Protein AF-A0A958S901-F1 (afdb_monomer_lite)

pLDDT: mean 95.87, std 4.51, range [64.06, 98.62]

Foldseek 3Di:
DQQLLLLLQLLLQLLLQLVVLVLCCVVVVNPCPPVNSVVSNVVSLVVSCVVRCVPHVNQLDLVSLVVCVVVVNDDPVCSVSSVVSSVNSNVVSVVVSCVVVVPRPD

Secondary structure (DSSP, 8-state):
-HHHHHHHHHHHHHHHHHHHHHHHHHHTTTTTHHHHHHHHHHHHHHHHHHHHHHHH----SHHHHHHHHHTT-S-HHHHHHHHHHHHHHHHHHHHHHHHHSTT---

Sequence (106 aa):
MKKYIVELIGTYFLIFVGCGAMVINTEMNGVITHAGVAMSWGLIVMVLIYSLGEISGAHLNPAVTIGFLVAKRFKWKEVTPYVFSQLVGALLAAYSLKLLFPNNET

Radius of gyration: 14.89 Å; chains: 1; bounding box: 33×23×42 Å

Structure (mmCIF, N/CA/C/O backbone):
data_AF-A0A958S901-F1
#
_entry.id   AF-A0A958S901-F1
#
loop_
_atom_site.group_PDB
_atom_site.id
_atom_site.type_symbol
_atom_site.label_atom_id
_atom_site.label_alt_id
_atom_site.label_comp_id
_atom_site.label_asym_id
_atom_site.label_entity_id
_atom_site.label_seq_id
_atom_site.pdbx_PDB_ins_code
_atom_site.Cartn_x
_atom_site.Cartn_y
_atom_site.Cartn_z
_atom_site.occupancy
_atom_site.B_iso_or_equiv
_atom_site.auth_seq_id
_atom_site.auth_comp_id
_atom_site.auth_asym_id
_atom_site.auth_atom_id
_atom_site.pdbx_PDB_model_num
ATOM 1 N N . MET A 1 1 ? -10.405 8.497 11.186 1.00 78.12 1 MET A N 1
ATOM 2 C CA . MET A 1 1 ? -10.200 9.185 9.892 1.00 78.12 1 MET A CA 1
ATOM 3 C C . MET A 1 1 ? -8.761 9.077 9.407 1.00 78.12 1 MET A C 1
ATOM 5 O O . MET A 1 1 ? -8.575 8.482 8.359 1.00 78.12 1 MET A O 1
ATOM 9 N N . LYS A 1 2 ? -7.751 9.537 10.168 1.00 91.50 2 LYS A N 1
ATOM 10 C CA . LYS A 1 2 ? -6.326 9.471 9.763 1.00 91.50 2 LYS A CA 1
ATOM 11 C C . LYS A 1 2 ? -5.884 8.098 9.224 1.00 91.50 2 LYS A C 1
ATOM 13 O O . LYS A 1 2 ? -5.348 8.029 8.131 1.00 91.50 2 LYS A O 1
ATOM 18 N N . LYS A 1 3 ? -6.210 7.006 9.924 1.00 94.50 3 LYS A N 1
ATOM 19 C CA . LYS A 1 3 ? -5.874 5.635 9.497 1.00 94.50 3 LYS A CA 1
ATOM 20 C C . LYS A 1 3 ? -6.438 5.210 8.134 1.00 94.50 3 LYS A C 1
ATOM 22 O O . LYS A 1 3 ? -5.759 4.515 7.403 1.00 94.50 3 LYS A O 1
ATOM 27 N N . TYR A 1 4 ? -7.634 5.670 7.764 1.00 96.81 4 TY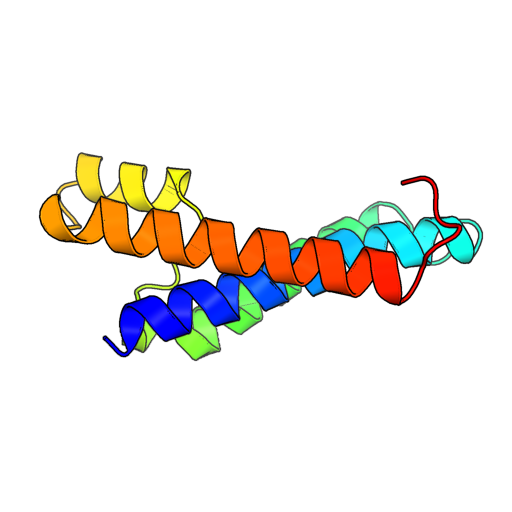R A N 1
ATOM 28 C CA . TYR A 1 4 ? -8.252 5.329 6.476 1.00 96.81 4 TYR A CA 1
ATOM 29 C C . TYR A 1 4 ? -7.550 6.046 5.316 1.00 96.81 4 TYR A C 1
ATOM 31 O O . TYR A 1 4 ? -7.304 5.459 4.270 1.00 96.81 4 TYR A O 1
ATOM 39 N N . ILE A 1 5 ? -7.167 7.309 5.531 1.00 97.00 5 ILE A N 1
ATOM 40 C CA . ILE A 1 5 ? -6.367 8.078 4.567 1.00 97.00 5 ILE A CA 1
ATOM 41 C C . ILE A 1 5 ? -4.996 7.422 4.389 1.00 97.00 5 ILE A C 1
ATOM 43 O O . ILE A 1 5 ? -4.519 7.284 3.271 1.00 97.00 5 ILE A O 1
ATOM 47 N N . VAL A 1 6 ? -4.386 6.980 5.488 1.00 97.19 6 VAL A N 1
ATOM 48 C CA . VAL A 1 6 ? -3.097 6.287 5.466 1.00 97.19 6 VAL A CA 1
ATOM 49 C C . VAL A 1 6 ? -3.174 4.954 4.717 1.00 97.19 6 VAL A C 1
ATOM 51 O O . VAL A 1 6 ? -2.304 4.685 3.900 1.00 97.19 6 VAL A O 1
ATOM 54 N N . GLU A 1 7 ? -4.221 4.156 4.923 1.00 98.06 7 GLU A N 1
ATOM 55 C CA . GLU A 1 7 ? -4.444 2.917 4.162 1.00 98.06 7 GLU A CA 1
ATOM 56 C C . GLU A 1 7 ? -4.644 3.180 2.665 1.00 98.06 7 GLU A C 1
ATOM 58 O O . GLU A 1 7 ? -4.107 2.446 1.837 1.00 98.06 7 GLU A O 1
ATOM 63 N N . LEU A 1 8 ? -5.358 4.252 2.305 1.00 98.44 8 LEU A N 1
ATOM 64 C CA . LEU A 1 8 ? -5.514 4.675 0.913 1.00 98.44 8 LEU A CA 1
ATOM 65 C C . LEU A 1 8 ? -4.167 5.063 0.295 1.00 98.44 8 LEU A C 1
ATOM 67 O O . LEU A 1 8 ? -3.805 4.537 -0.755 1.00 98.44 8 LEU A O 1
ATOM 71 N N . ILE A 1 9 ? -3.414 5.955 0.947 1.00 98.00 9 ILE A N 1
ATOM 72 C CA . ILE A 1 9 ? -2.117 6.440 0.451 1.00 98.00 9 ILE A CA 1
ATOM 73 C C . ILE A 1 9 ? -1.103 5.295 0.382 1.00 98.00 9 ILE A C 1
ATOM 75 O O . ILE A 1 9 ? -0.395 5.153 -0.612 1.00 98.00 9 ILE A O 1
ATOM 79 N N . GLY A 1 10 ? -1.046 4.453 1.412 1.00 98.06 10 GLY A N 1
ATOM 80 C CA . GLY A 1 10 ? -0.141 3.313 1.436 1.00 98.06 10 GLY A CA 1
ATOM 81 C C . GLY A 1 10 ? -0.467 2.310 0.332 1.00 98.06 10 GLY A C 1
ATOM 82 O O . GLY A 1 10 ? 0.429 1.906 -0.403 1.00 98.06 10 GLY A O 1
ATOM 83 N N . THR A 1 11 ? -1.745 1.973 0.137 1.00 98.50 11 THR A N 1
ATOM 84 C CA . THR A 1 11 ? -2.137 1.047 -0.938 1.00 98.50 11 THR A CA 1
ATOM 85 C C . THR A 1 11 ? -1.892 1.654 -2.320 1.00 98.50 11 THR A C 1
ATOM 87 O O . THR A 1 11 ? -1.452 0.946 -3.224 1.00 98.50 11 THR A O 1
ATOM 90 N N . TYR A 1 12 ? -2.088 2.969 -2.479 1.00 98.62 12 TYR A N 1
ATOM 91 C CA . TYR A 1 12 ? -1.718 3.677 -3.704 1.00 98.62 12 TYR A CA 1
ATOM 92 C C . TYR A 1 12 ? -0.234 3.485 -4.031 1.00 98.62 12 TYR A C 1
ATOM 94 O O . TYR A 1 12 ? 0.097 3.005 -5.111 1.00 98.62 12 TYR A O 1
ATOM 102 N N . PHE A 1 13 ? 0.671 3.800 -3.099 1.00 98.56 13 PHE A N 1
ATOM 103 C CA . PHE A 1 13 ? 2.109 3.672 -3.353 1.00 98.56 13 PHE A CA 1
ATOM 104 C C . PHE A 1 13 ? 2.551 2.223 -3.551 1.00 98.56 13 PHE A C 1
ATOM 106 O O . PHE A 1 13 ? 3.395 1.964 -4.408 1.00 98.56 13 PHE A O 1
ATOM 113 N N . LEU A 1 14 ? 1.958 1.286 -2.809 1.00 98.25 14 LEU A N 1
ATOM 114 C CA . LEU A 1 14 ? 2.217 -0.142 -2.963 1.00 98.25 14 LEU A CA 1
ATOM 115 C C . LEU A 1 14 ? 1.950 -0.601 -4.405 1.00 98.25 14 LEU A C 1
ATOM 117 O O . LEU A 1 14 ? 2.832 -1.179 -5.039 1.00 98.25 14 LEU A O 1
ATOM 121 N N . ILE A 1 15 ? 0.763 -0.295 -4.935 1.00 98.38 15 ILE A N 1
ATOM 122 C CA . ILE A 1 15 ? 0.379 -0.670 -6.301 1.00 98.38 15 ILE A CA 1
ATOM 123 C C . ILE A 1 15 ? 1.153 0.141 -7.340 1.00 98.38 15 ILE A C 1
ATOM 125 O O . ILE A 1 15 ? 1.630 -0.425 -8.320 1.00 98.38 15 ILE A O 1
ATOM 129 N N . PHE A 1 16 ? 1.329 1.445 -7.124 1.00 98.44 16 PHE A N 1
ATOM 130 C CA . PHE A 1 16 ? 2.022 2.318 -8.069 1.00 98.44 16 PHE A CA 1
ATOM 131 C C . PHE A 1 16 ? 3.472 1.876 -8.294 1.00 98.44 16 PHE A C 1
ATOM 133 O O . PHE A 1 16 ? 3.912 1.769 -9.435 1.00 98.44 16 PHE A O 1
ATOM 140 N N . VAL A 1 17 ? 4.209 1.571 -7.222 1.00 98.19 17 VAL A N 1
ATOM 141 C CA . VAL A 1 17 ? 5.611 1.140 -7.321 1.00 98.19 17 VAL A CA 1
ATOM 142 C C . VAL A 1 17 ? 5.714 -0.305 -7.804 1.00 98.19 17 VAL A C 1
ATOM 144 O O . VAL A 1 17 ? 6.515 -0.589 -8.693 1.00 98.19 17 VAL A O 1
ATOM 147 N N . GLY A 1 18 ? 4.905 -1.214 -7.255 1.00 97.19 18 GLY A N 1
ATOM 148 C CA . GLY A 1 18 ? 4.948 -2.631 -7.611 1.00 97.19 18 GLY A CA 1
ATOM 149 C C . GLY A 1 18 ? 4.565 -2.891 -9.070 1.00 97.19 18 GLY A C 1
ATOM 150 O O . GLY A 1 18 ? 5.326 -3.511 -9.816 1.00 97.19 18 GLY A O 1
ATOM 151 N N . CYS A 1 19 ? 3.417 -2.370 -9.508 1.00 96.88 19 CYS A N 1
ATOM 152 C CA . CYS A 1 19 ? 2.988 -2.482 -10.902 1.00 96.88 19 CYS A CA 1
ATOM 153 C C . CYS A 1 19 ? 3.827 -1.594 -11.827 1.00 96.88 19 CYS A C 1
ATOM 155 O O . CYS A 1 19 ? 4.170 -2.026 -12.923 1.00 96.88 19 CYS A O 1
ATOM 157 N N . GLY A 1 20 ? 4.239 -0.403 -11.383 1.00 97.12 20 GLY A N 1
ATOM 158 C CA . GLY A 1 20 ? 5.120 0.472 -12.160 1.00 97.12 20 GLY A CA 1
ATOM 159 C C . GLY A 1 20 ? 6.461 -0.183 -12.492 1.00 97.12 20 GLY A C 1
ATOM 160 O O . GLY A 1 20 ? 6.938 -0.056 -13.616 1.00 97.12 20 GLY A O 1
ATOM 161 N N . ALA A 1 21 ? 7.035 -0.961 -11.568 1.00 97.06 21 ALA A N 1
ATOM 162 C CA . ALA A 1 21 ? 8.236 -1.746 -11.844 1.00 97.06 21 ALA A CA 1
ATOM 163 C C . ALA A 1 21 ? 8.011 -2.784 -12.960 1.00 97.06 21 ALA A C 1
ATOM 165 O O . ALA A 1 21 ? 8.897 -2.980 -13.786 1.00 97.06 21 ALA A O 1
ATOM 166 N N . MET A 1 22 ? 6.834 -3.418 -13.032 1.00 95.56 22 MET A N 1
ATOM 167 C CA . MET A 1 22 ? 6.498 -4.347 -14.124 1.00 95.56 22 MET A CA 1
ATOM 168 C C . MET A 1 22 ? 6.317 -3.629 -15.463 1.00 95.56 22 MET A C 1
ATOM 170 O O . MET A 1 22 ? 6.858 -4.084 -16.472 1.00 95.56 22 MET A O 1
ATOM 174 N N . VAL A 1 23 ? 5.610 -2.496 -15.462 1.00 95.81 23 VAL A N 1
ATOM 175 C CA . VAL A 1 23 ? 5.415 -1.662 -16.656 1.00 95.81 23 VAL A CA 1
ATOM 176 C C . VAL A 1 23 ? 6.769 -1.224 -17.214 1.00 95.81 23 VAL A C 1
ATOM 178 O O . VAL A 1 23 ? 7.082 -1.507 -18.366 1.00 95.81 23 VAL A O 1
ATOM 181 N N . ILE A 1 24 ? 7.630 -0.636 -16.377 1.00 95.19 24 ILE A N 1
ATOM 182 C CA . ILE A 1 24 ? 8.967 -0.182 -16.791 1.00 95.19 24 ILE A CA 1
ATOM 183 C C . ILE A 1 24 ? 9.827 -1.355 -17.259 1.00 95.19 24 ILE A C 1
ATOM 185 O O . ILE A 1 24 ? 10.544 -1.230 -18.248 1.00 95.19 24 ILE A O 1
ATOM 189 N N . ASN A 1 25 ? 9.764 -2.502 -16.578 1.00 95.81 25 ASN A N 1
ATOM 190 C CA . ASN A 1 25 ? 10.505 -3.682 -17.006 1.00 95.81 25 ASN A CA 1
ATOM 191 C C . ASN A 1 25 ? 10.095 -4.120 -18.419 1.00 95.81 25 ASN A C 1
ATOM 193 O O . ASN A 1 25 ? 10.957 -4.514 -19.196 1.00 95.81 25 ASN A O 1
ATOM 197 N N . THR A 1 26 ? 8.811 -4.024 -18.759 1.00 94.00 26 THR A N 1
ATOM 198 C CA . THR A 1 26 ? 8.296 -4.367 -20.092 1.00 94.00 26 THR A CA 1
ATOM 199 C C . THR A 1 26 ? 8.731 -3.340 -21.141 1.00 94.00 26 THR A C 1
ATOM 201 O O . THR A 1 26 ? 9.296 -3.722 -22.162 1.00 94.00 26 THR A O 1
ATOM 204 N N . GLU A 1 27 ? 8.569 -2.044 -20.862 1.00 93.00 27 GLU A N 1
ATOM 205 C CA . GLU A 1 27 ? 8.953 -0.950 -21.775 1.00 93.00 27 GLU A CA 1
ATOM 206 C C . GLU A 1 27 ? 10.467 -0.896 -22.049 1.00 93.00 27 GLU A C 1
ATOM 208 O O . GLU A 1 27 ? 10.909 -0.517 -23.131 1.00 93.00 27 GLU A O 1
ATOM 213 N N . MET A 1 28 ? 11.281 -1.298 -21.071 1.00 93.25 28 MET A N 1
ATOM 214 C CA . MET A 1 28 ? 12.744 -1.233 -21.135 1.00 93.25 28 MET A CA 1
ATOM 215 C C . MET A 1 28 ? 13.386 -2.591 -21.457 1.00 93.25 28 MET A C 1
ATOM 217 O O . MET A 1 28 ? 14.529 -2.838 -21.068 1.00 93.25 28 MET A O 1
ATOM 221 N N . ASN A 1 29 ? 12.667 -3.485 -22.145 1.00 93.19 29 ASN A N 1
ATOM 222 C CA . ASN A 1 29 ? 13.171 -4.788 -22.602 1.00 93.19 29 ASN A CA 1
ATOM 223 C C . ASN A 1 29 ? 13.797 -5.654 -21.488 1.00 93.19 29 ASN A C 1
ATOM 225 O O . ASN A 1 29 ? 14.825 -6.303 -21.681 1.00 93.19 29 ASN A O 1
ATOM 229 N N . GLY A 1 30 ? 13.188 -5.668 -20.303 1.00 93.00 30 GLY A N 1
ATOM 230 C CA . GLY A 1 30 ? 13.562 -6.558 -19.204 1.00 93.00 30 GLY A CA 1
ATOM 231 C C . GLY A 1 30 ? 14.688 -6.059 -18.293 1.00 93.00 30 GLY A C 1
ATOM 232 O O . GLY A 1 30 ? 15.215 -6.855 -17.516 1.00 93.00 30 GLY A O 1
ATOM 233 N N . VAL A 1 31 ? 15.064 -4.774 -18.356 1.00 95.19 31 VAL A N 1
ATOM 234 C CA . VAL A 1 31 ? 16.222 -4.227 -17.614 1.00 95.19 31 VAL A CA 1
ATOM 235 C C . VAL A 1 31 ? 16.141 -4.401 -16.089 1.00 95.19 31 VAL A C 1
ATOM 237 O O . VAL A 1 31 ? 17.169 -4.533 -15.430 1.00 95.19 31 VAL A O 1
ATOM 240 N N . ILE A 1 32 ? 14.933 -4.413 -15.513 1.00 94.88 32 ILE A N 1
ATOM 241 C CA . ILE A 1 32 ? 14.729 -4.553 -14.062 1.00 94.88 32 ILE A CA 1
ATOM 242 C C . ILE A 1 32 ? 14.879 -6.019 -13.638 1.00 94.88 32 ILE A C 1
ATOM 244 O O . ILE A 1 32 ? 15.314 -6.285 -12.518 1.00 94.88 32 ILE A O 1
ATOM 248 N N . THR A 1 33 ? 14.598 -6.970 -14.537 1.00 96.50 33 THR A N 1
ATOM 249 C CA . THR A 1 33 ? 14.539 -8.423 -14.296 1.00 96.50 33 THR A CA 1
ATOM 250 C C . THR A 1 33 ? 13.422 -8.847 -13.331 1.00 96.50 33 THR A C 1
ATOM 252 O O . THR A 1 33 ? 12.885 -8.050 -12.562 1.00 96.50 33 THR A O 1
ATOM 255 N N . HIS A 1 34 ? 13.088 -10.143 -13.315 1.00 94.94 34 HIS A N 1
ATOM 256 C CA . HIS A 1 34 ? 12.120 -10.690 -12.353 1.00 94.94 34 HIS A CA 1
ATOM 257 C C . HIS A 1 34 ? 12.540 -10.460 -10.895 1.00 94.94 34 HIS A C 1
ATOM 259 O O . HIS A 1 34 ? 11.702 -10.133 -10.055 1.00 94.94 34 HIS A O 1
ATOM 265 N N . ALA A 1 35 ? 13.835 -10.602 -10.598 1.00 97.56 35 ALA A N 1
ATOM 266 C CA . ALA A 1 35 ? 14.357 -10.392 -9.253 1.00 97.56 35 ALA A CA 1
ATOM 267 C C . ALA A 1 35 ? 14.228 -8.924 -8.823 1.00 97.56 35 ALA A C 1
ATOM 269 O O . ALA A 1 35 ? 13.819 -8.660 -7.695 1.00 97.56 35 ALA 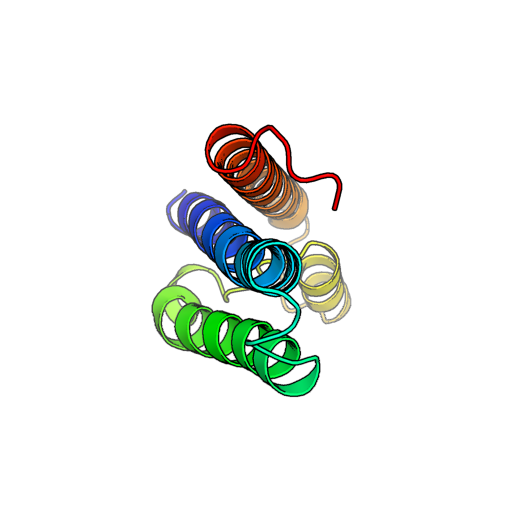A O 1
ATOM 270 N N . GLY A 1 36 ? 14.506 -7.972 -9.721 1.00 97.44 36 GLY A N 1
ATOM 271 C CA . GLY A 1 36 ? 14.353 -6.547 -9.421 1.00 97.44 36 GLY A CA 1
ATOM 272 C C . GLY A 1 36 ? 12.898 -6.154 -9.178 1.00 97.44 36 GLY A C 1
ATOM 273 O O . GLY A 1 36 ? 12.621 -5.464 -8.201 1.00 97.44 36 GLY A O 1
ATOM 274 N N . VAL A 1 37 ? 11.953 -6.671 -9.974 1.00 97.12 37 VAL A N 1
ATOM 275 C CA . VAL A 1 37 ? 10.513 -6.446 -9.746 1.00 97.12 37 VAL A CA 1
ATOM 276 C C . VAL A 1 37 ? 10.093 -6.989 -8.376 1.00 97.12 37 VAL A C 1
ATOM 278 O O . VAL A 1 37 ? 9.412 -6.296 -7.618 1.00 97.12 37 VAL A O 1
ATOM 281 N N . ALA A 1 38 ? 10.528 -8.202 -8.020 1.00 97.69 38 ALA A N 1
ATOM 282 C CA . ALA A 1 38 ? 10.247 -8.785 -6.707 1.00 97.69 38 ALA A CA 1
ATOM 283 C C . ALA A 1 38 ? 10.843 -7.944 -5.561 1.00 97.69 38 ALA A C 1
ATOM 285 O O . ALA A 1 38 ? 10.178 -7.723 -4.546 1.00 97.69 38 ALA A O 1
ATOM 286 N N . MET A 1 39 ? 12.062 -7.419 -5.736 1.00 98.06 39 MET A N 1
ATOM 287 C CA . MET A 1 39 ? 12.667 -6.496 -4.773 1.00 98.06 39 MET A CA 1
ATOM 288 C C . MET A 1 39 ? 11.870 -5.194 -4.648 1.00 98.06 39 MET A C 1
ATOM 290 O O . MET A 1 39 ? 11.663 -4.738 -3.526 1.00 98.06 39 MET A O 1
ATOM 294 N N . SER A 1 40 ? 11.376 -4.615 -5.748 1.00 97.81 40 SER A N 1
ATOM 295 C CA . SER A 1 40 ? 10.549 -3.401 -5.705 1.00 97.81 40 SER A CA 1
ATOM 296 C C . SER A 1 40 ? 9.292 -3.595 -4.856 1.00 97.81 40 SER A C 1
ATOM 298 O O . SER A 1 40 ? 9.016 -2.752 -4.003 1.00 97.81 40 SER A O 1
ATOM 300 N N . TRP A 1 41 ? 8.583 -4.721 -5.017 1.00 97.69 41 TRP A N 1
ATOM 301 C CA . TRP A 1 41 ? 7.428 -5.077 -4.180 1.00 97.69 41 TRP A CA 1
ATOM 302 C C . TRP A 1 41 ? 7.796 -5.206 -2.697 1.00 97.69 41 TRP A C 1
ATOM 304 O O . TRP A 1 41 ? 7.109 -4.654 -1.837 1.00 97.69 41 TRP A O 1
ATOM 314 N N . GLY A 1 42 ? 8.886 -5.907 -2.378 1.00 97.56 42 GLY A N 1
ATOM 315 C CA . GLY A 1 42 ? 9.316 -6.089 -0.990 1.00 97.56 42 GLY A CA 1
ATOM 316 C C . GLY A 1 42 ? 9.740 -4.779 -0.320 1.00 97.56 42 GLY A C 1
ATOM 317 O O . GLY A 1 42 ? 9.311 -4.475 0.795 1.00 97.56 42 GLY A O 1
ATOM 318 N N . LEU A 1 43 ? 10.549 -3.976 -1.015 1.00 98.31 43 LEU A N 1
ATOM 319 C CA . LEU A 1 43 ? 11.076 -2.718 -0.489 1.00 98.31 43 LEU A CA 1
ATOM 320 C C . LEU A 1 43 ? 9.972 -1.684 -0.270 1.00 98.31 43 LEU A C 1
ATOM 322 O O . LEU A 1 43 ? 9.982 -1.017 0.765 1.00 98.31 43 LEU A O 1
ATOM 326 N N . ILE A 1 44 ? 9.000 -1.566 -1.183 1.00 98.25 44 ILE A N 1
ATOM 327 C CA . ILE A 1 44 ? 7.907 -0.610 -0.978 1.00 98.25 44 ILE A CA 1
ATOM 328 C C . ILE A 1 44 ? 7.033 -1.006 0.214 1.00 98.25 44 ILE A C 1
ATOM 330 O O . ILE A 1 44 ? 6.707 -0.149 1.034 1.00 98.25 44 ILE A O 1
ATOM 334 N N . VAL A 1 45 ? 6.722 -2.297 0.382 1.00 97.31 45 VAL A N 1
ATOM 335 C CA . VAL A 1 45 ? 5.985 -2.779 1.563 1.00 97.31 45 VAL A CA 1
ATOM 336 C C . VAL A 1 45 ? 6.751 -2.444 2.843 1.00 97.31 45 VAL A C 1
ATOM 338 O O . VAL A 1 45 ? 6.161 -1.903 3.777 1.00 97.31 45 VAL A O 1
ATOM 341 N N . MET A 1 46 ? 8.064 -2.691 2.878 1.00 98.06 46 MET A N 1
ATOM 342 C CA . MET A 1 46 ? 8.914 -2.360 4.027 1.00 98.06 46 MET A CA 1
ATOM 343 C C . MET A 1 46 ? 8.860 -0.863 4.369 1.00 98.06 46 MET A C 1
ATOM 345 O O . MET A 1 46 ? 8.627 -0.504 5.524 1.00 98.06 46 MET A O 1
ATOM 349 N N . VAL A 1 47 ? 9.046 0.009 3.373 1.00 98.12 47 VAL A N 1
ATOM 350 C CA . VAL A 1 47 ? 9.006 1.469 3.557 1.00 98.12 47 VAL A CA 1
ATOM 351 C C . VAL A 1 47 ? 7.658 1.907 4.119 1.00 98.12 47 VAL A C 1
ATOM 353 O O . VAL A 1 47 ? 7.610 2.697 5.063 1.00 98.12 47 VAL A O 1
ATOM 356 N N . LEU A 1 48 ? 6.560 1.382 3.577 1.00 97.81 48 LEU A N 1
ATOM 357 C CA . LEU A 1 48 ? 5.216 1.752 4.006 1.00 97.81 48 LEU A CA 1
ATOM 358 C C . LEU A 1 48 ? 4.904 1.246 5.416 1.00 97.81 48 LEU A C 1
ATOM 360 O O . LEU A 1 48 ? 4.338 2.000 6.202 1.00 97.81 48 LEU A O 1
ATOM 364 N N . ILE A 1 49 ? 5.316 0.029 5.777 1.00 96.69 49 ILE A N 1
ATOM 365 C CA . ILE A 1 49 ? 5.139 -0.491 7.140 1.00 96.69 49 ILE A CA 1
ATOM 366 C C . ILE A 1 49 ? 5.896 0.379 8.148 1.00 96.69 49 ILE A C 1
ATOM 368 O O . ILE A 1 49 ? 5.300 0.802 9.138 1.00 96.69 49 ILE A O 1
ATOM 372 N N . TYR A 1 50 ? 7.165 0.707 7.888 1.00 96.88 50 TYR A N 1
ATOM 373 C CA . TYR A 1 50 ? 7.938 1.552 8.804 1.00 96.88 50 TYR A CA 1
ATOM 374 C C . TYR A 1 50 ? 7.408 2.984 8.894 1.00 96.88 50 TYR A C 1
ATOM 376 O O . TYR A 1 50 ? 7.470 3.592 9.957 1.00 96.88 50 TYR A O 1
ATOM 384 N N . SER A 1 51 ? 6.863 3.518 7.801 1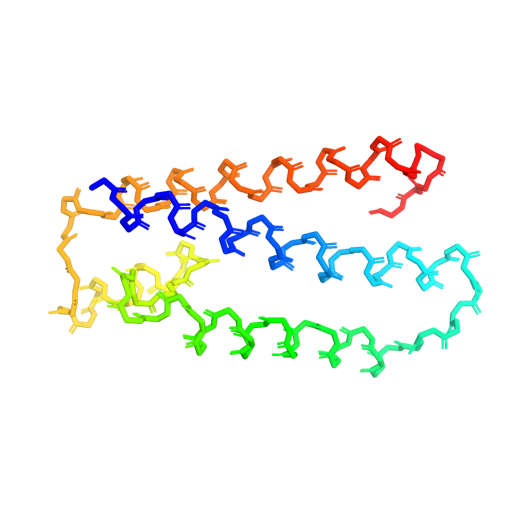.00 95.56 51 SER A N 1
ATOM 385 C CA . SER A 1 51 ? 6.413 4.914 7.745 1.00 95.56 51 SER A CA 1
ATOM 386 C C . SER A 1 51 ? 4.983 5.109 8.258 1.00 95.56 51 SER A C 1
ATOM 388 O O . SER A 1 51 ? 4.653 6.161 8.799 1.00 95.56 51 SER A O 1
ATOM 390 N N . LEU A 1 52 ? 4.105 4.122 8.050 1.00 95.06 52 LEU A N 1
ATOM 391 C CA . LEU A 1 52 ? 2.652 4.245 8.234 1.00 95.06 52 LEU A CA 1
ATOM 392 C C . LEU A 1 52 ? 2.077 3.277 9.282 1.00 95.06 52 LEU A C 1
ATOM 394 O O . LEU A 1 52 ? 0.901 3.399 9.659 1.00 95.06 52 LEU A O 1
ATOM 398 N N . GLY A 1 53 ? 2.892 2.327 9.753 1.00 94.00 53 GLY A N 1
ATOM 399 C CA . GLY A 1 53 ? 2.498 1.269 10.681 1.00 94.00 53 GLY A CA 1
ATOM 400 C C . GLY A 1 53 ? 1.942 1.799 12.000 1.00 94.00 53 GLY A C 1
ATOM 401 O O . GLY A 1 53 ? 0.891 1.339 12.437 1.00 94.00 53 GLY A O 1
ATOM 402 N N . GLU A 1 54 ? 2.558 2.829 12.586 1.00 94.50 54 GLU A N 1
ATOM 403 C CA . GLU A 1 54 ? 2.106 3.409 13.863 1.00 94.50 54 GLU A CA 1
ATOM 404 C C . GLU A 1 54 ? 0.698 4.024 13.792 1.00 94.50 54 GLU A C 1
ATOM 406 O O . GLU A 1 54 ? -0.009 4.092 14.796 1.00 94.50 54 GLU A O 1
ATOM 411 N N . ILE A 1 55 ? 0.264 4.467 12.606 1.00 95.31 55 ILE A N 1
ATOM 412 C CA . ILE A 1 55 ? -1.009 5.183 12.440 1.00 95.31 55 ILE A CA 1
ATOM 413 C C . ILE A 1 55 ? -2.160 4.223 12.125 1.00 95.31 55 ILE A C 1
ATOM 415 O O . ILE A 1 55 ? -3.278 4.406 12.616 1.00 95.31 55 ILE A O 1
ATOM 419 N N . SER A 1 56 ? -1.920 3.246 11.250 1.00 93.38 56 SER A N 1
ATOM 420 C CA . SER A 1 56 ? -2.973 2.394 10.671 1.00 93.38 56 SER A CA 1
ATOM 421 C C . SER A 1 56 ? -2.804 0.902 10.945 1.00 93.38 56 SER A C 1
ATOM 423 O O . SER A 1 56 ? -3.762 0.154 10.751 1.00 93.38 56 SER A O 1
ATOM 425 N N . GLY A 1 57 ? -1.620 0.474 11.390 1.00 92.62 57 GLY A N 1
ATOM 426 C CA . GLY A 1 57 ? -1.189 -0.922 11.356 1.00 92.62 57 GLY A CA 1
ATOM 427 C C . GLY A 1 57 ? -0.629 -1.357 9.997 1.00 92.62 57 GLY A C 1
ATOM 428 O O . GLY A 1 57 ? -0.145 -2.479 9.903 1.00 92.62 57 GLY A O 1
ATOM 429 N N . ALA A 1 58 ? -0.680 -0.485 8.976 1.00 95.81 58 ALA A N 1
ATOM 430 C CA . ALA A 1 58 ? -0.232 -0.737 7.607 1.00 95.81 58 ALA A CA 1
ATOM 431 C C . ALA A 1 58 ? -0.737 -2.085 7.069 1.00 95.81 58 ALA A C 1
ATOM 433 O O . ALA A 1 58 ? 0.047 -2.942 6.663 1.00 95.81 58 ALA A O 1
ATOM 434 N N . HIS A 1 59 ? -2.060 -2.277 7.069 1.00 97.69 59 HIS A N 1
ATOM 435 C CA . HIS A 1 59 ? -2.650 -3.488 6.504 1.00 97.69 59 HIS A CA 1
ATOM 436 C C . HIS A 1 59 ? -2.457 -3.517 4.989 1.00 97.69 59 HIS A C 1
ATOM 438 O O . HIS A 1 59 ? -2.054 -4.547 4.452 1.00 97.69 59 HIS A O 1
ATOM 444 N N . LEU A 1 60 ? -2.761 -2.396 4.320 1.00 97.56 60 LEU A N 1
ATOM 445 C CA . LEU A 1 60 ? -2.552 -2.133 2.887 1.00 97.56 60 LEU A CA 1
ATOM 446 C C . LEU A 1 60 ? -3.128 -3.213 1.953 1.00 97.56 60 LEU A C 1
ATOM 448 O O . LEU A 1 60 ? -2.738 -3.336 0.794 1.00 97.56 60 LEU A O 1
ATOM 452 N N . ASN A 1 61 ? -4.018 -4.049 2.488 1.00 97.50 61 ASN A N 1
ATOM 453 C CA . ASN A 1 61 ? -4.485 -5.275 1.869 1.00 97.50 61 ASN A CA 1
ATOM 454 C C . ASN A 1 61 ? -5.769 -5.762 2.581 1.00 97.50 61 ASN A C 1
ATOM 456 O O . ASN A 1 61 ? -5.775 -5.944 3.813 1.00 97.50 61 ASN A O 1
ATOM 460 N N . PRO A 1 62 ? -6.847 -6.042 1.826 1.00 97.31 62 PRO A N 1
ATOM 461 C CA . PRO A 1 62 ? -8.082 -6.583 2.384 1.00 97.31 62 PRO A CA 1
ATOM 462 C C . PRO A 1 62 ? -7.898 -7.928 3.095 1.00 97.31 62 PRO A C 1
ATOM 464 O O . PRO A 1 62 ? -8.439 -8.127 4.182 1.00 97.31 62 PRO A O 1
ATOM 467 N N . ALA A 1 63 ? -7.094 -8.836 2.535 1.00 97.81 63 ALA A N 1
ATOM 468 C CA . ALA A 1 63 ? -6.827 -10.148 3.121 1.00 97.81 63 ALA A CA 1
ATOM 469 C C . ALA A 1 63 ? -6.081 -10.032 4.457 1.00 97.81 63 ALA A C 1
ATOM 471 O O . ALA A 1 63 ? -6.425 -10.727 5.412 1.00 97.81 63 ALA A O 1
ATOM 472 N N . VAL A 1 64 ? -5.121 -9.105 4.564 1.00 97.50 64 VAL A N 1
ATOM 473 C CA . VAL A 1 64 ? -4.423 -8.819 5.831 1.00 97.50 64 VAL A CA 1
ATOM 474 C C . VAL A 1 64 ? -5.406 -8.255 6.856 1.00 97.50 64 VAL A C 1
ATOM 476 O O . VAL A 1 64 ? -5.449 -8.726 7.991 1.00 97.50 64 VAL A O 1
ATOM 479 N N . THR A 1 65 ? -6.270 -7.323 6.447 1.00 97.38 65 THR A N 1
ATOM 480 C CA . THR A 1 65 ? -7.303 -6.747 7.327 1.00 97.38 65 THR A CA 1
ATOM 481 C C . THR A 1 65 ? -8.249 -7.818 7.876 1.00 97.38 65 THR A C 1
ATOM 483 O O . THR A 1 65 ? -8.543 -7.839 9.075 1.00 97.38 65 THR A O 1
ATOM 486 N N . I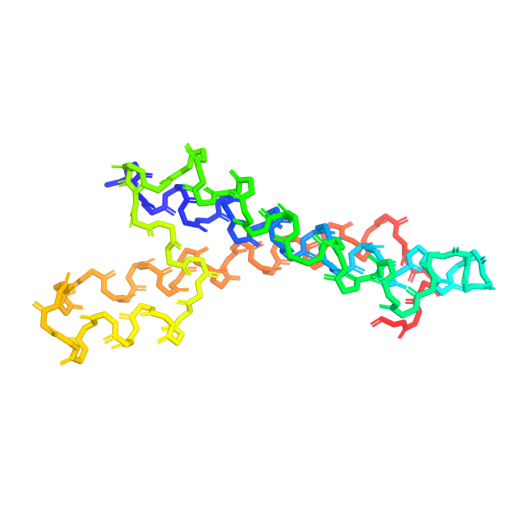LE A 1 66 ? -8.690 -8.743 7.022 1.00 97.44 66 ILE A N 1
ATOM 487 C CA . ILE A 1 66 ? -9.520 -9.886 7.420 1.00 97.44 66 ILE A CA 1
ATOM 488 C C . ILE A 1 66 ? -8.730 -10.845 8.322 1.00 97.44 66 ILE A C 1
ATOM 490 O O . ILE A 1 66 ? -9.264 -11.316 9.323 1.00 97.44 66 ILE A O 1
ATOM 494 N N . GLY A 1 67 ? -7.451 -11.093 8.037 1.00 97.56 67 GLY A N 1
ATOM 495 C CA . GLY A 1 67 ? -6.584 -11.913 8.886 1.00 97.56 67 GLY A CA 1
ATOM 496 C C . GLY A 1 67 ? -6.469 -11.361 10.310 1.00 97.56 67 GLY A C 1
ATOM 497 O O . GLY A 1 67 ? -6.639 -12.099 11.282 1.00 97.56 67 GLY A O 1
ATOM 498 N N . PHE A 1 68 ? -6.278 -10.048 10.452 1.00 96.62 68 PHE A N 1
ATOM 499 C CA . PHE A 1 68 ? -6.240 -9.384 11.757 1.00 96.62 68 PHE A CA 1
ATOM 500 C C . PHE A 1 68 ? -7.589 -9.431 12.483 1.00 96.62 68 PHE A C 1
ATOM 502 O O . PHE A 1 68 ? -7.627 -9.591 13.706 1.00 96.62 68 PHE A O 1
ATOM 509 N N . LEU A 1 69 ? -8.698 -9.329 11.748 1.00 97.25 69 LEU A N 1
ATOM 510 C CA . LEU A 1 69 ? -10.031 -9.535 12.305 1.00 97.25 69 LEU A CA 1
ATOM 511 C C . LEU A 1 69 ? -10.190 -10.962 12.856 1.00 97.25 69 LEU A C 1
ATOM 513 O O . LEU A 1 69 ? -10.615 -11.120 14.001 1.00 97.25 69 LEU A O 1
ATOM 517 N N . VAL A 1 70 ? -9.843 -11.988 12.071 1.00 97.50 70 VAL A N 1
ATOM 518 C CA . VAL A 1 70 ? -9.936 -13.404 12.478 1.00 97.50 70 VAL A CA 1
ATOM 519 C C . VAL A 1 70 ? -9.051 -13.679 13.695 1.00 97.50 70 VAL A C 1
ATOM 521 O O . VAL A 1 70 ? -9.474 -14.355 14.632 1.00 97.50 70 VAL A O 1
ATOM 524 N N . ALA A 1 71 ? -7.868 -13.065 13.745 1.00 97.31 71 ALA A N 1
ATOM 525 C CA . ALA A 1 71 ? -6.968 -13.113 14.895 1.00 97.31 71 ALA A CA 1
ATOM 526 C C . ALA A 1 71 ? -7.471 -12.321 16.123 1.00 97.31 71 ALA A C 1
ATOM 528 O O . ALA A 1 71 ? -6.762 -12.246 17.127 1.00 97.31 71 ALA A O 1
ATOM 529 N N . LYS A 1 72 ? -8.663 -11.704 16.060 1.00 96.00 72 LYS A N 1
ATOM 530 C CA . LYS A 1 72 ? -9.242 -10.821 17.092 1.00 96.00 72 LYS A CA 1
ATOM 531 C C . LYS A 1 72 ? -8.347 -9.628 17.452 1.00 96.00 72 LYS A C 1
ATOM 533 O O . LYS A 1 72 ? -8.439 -9.082 18.549 1.00 96.00 72 LYS A O 1
ATOM 538 N N . ARG A 1 73 ? -7.499 -9.200 16.514 1.00 94.19 73 ARG A N 1
ATOM 539 C CA . ARG A 1 73 ? -6.602 -8.038 16.633 1.00 94.19 73 ARG A CA 1
ATOM 540 C C . ARG A 1 73 ? -7.162 -6.784 15.963 1.00 94.19 73 ARG A C 1
ATOM 542 O O . ARG A 1 73 ? -6.515 -5.743 15.986 1.00 94.19 73 ARG A O 1
ATOM 549 N N . PHE A 1 74 ? -8.358 -6.864 15.378 1.00 95.88 74 PHE A N 1
ATOM 550 C CA . PHE A 1 74 ? -8.987 -5.749 14.678 1.00 95.88 74 PHE A CA 1
ATOM 551 C C . PHE A 1 74 ? -10.508 -5.752 14.828 1.00 95.88 74 PHE A C 1
ATOM 553 O O . PHE A 1 74 ? -11.134 -6.796 15.014 1.00 95.88 74 PHE A O 1
ATOM 560 N N . LYS A 1 75 ? -11.118 -4.565 14.779 1.00 95.00 75 LYS A N 1
ATOM 561 C CA . LYS A 1 75 ? -12.558 -4.392 15.005 1.00 95.00 75 LYS A CA 1
ATOM 562 C C . LYS A 1 75 ? -13.328 -4.604 13.705 1.00 95.00 75 LYS A C 1
ATOM 564 O O . LYS A 1 75 ? -13.059 -3.929 12.719 1.00 95.00 75 LYS A O 1
ATOM 569 N N . TRP A 1 76 ? -14.374 -5.435 13.741 1.00 95.00 76 TRP A N 1
ATOM 570 C CA . TRP A 1 76 ? -15.264 -5.685 12.592 1.00 95.00 76 TRP A CA 1
ATOM 571 C C . TRP A 1 76 ? -15.767 -4.403 11.914 1.00 95.00 76 TRP A C 1
ATOM 573 O O . TRP A 1 76 ? -15.710 -4.280 10.696 1.00 95.00 76 TRP A O 1
ATOM 583 N N . LYS A 1 77 ? -16.182 -3.404 12.707 1.00 95.44 77 LYS A N 1
ATOM 584 C CA . LYS A 1 77 ? -16.697 -2.118 12.200 1.00 95.44 77 LYS A CA 1
ATOM 585 C C . LYS A 1 77 ? -15.677 -1.320 11.375 1.00 95.44 77 LYS A C 1
ATOM 587 O O . LYS A 1 77 ? -16.066 -0.404 10.660 1.00 95.44 77 LYS A O 1
ATOM 592 N N . GLU A 1 78 ? -14.389 -1.630 11.496 1.00 95.06 78 GLU A N 1
ATOM 593 C CA . GLU A 1 78 ? -13.307 -0.912 10.817 1.00 95.06 78 GLU A CA 1
ATOM 594 C C . GLU A 1 78 ? -12.844 -1.613 9.539 1.00 95.06 78 GLU A C 1
ATOM 596 O O . GLU A 1 78 ? -12.142 -0.999 8.740 1.00 95.06 78 GLU A O 1
ATOM 601 N N . VAL A 1 79 ? -13.288 -2.852 9.306 1.00 96.56 79 VAL A N 1
ATOM 602 C CA . VAL A 1 79 ? -12.921 -3.644 8.126 1.00 96.56 79 VAL A CA 1
ATOM 603 C C . VAL A 1 79 ? -13.435 -2.986 6.852 1.00 96.56 79 VAL A C 1
ATOM 605 O O . VAL A 1 79 ? -12.644 -2.716 5.956 1.00 96.56 79 VAL A O 1
ATOM 608 N N . THR A 1 80 ? -14.731 -2.670 6.772 1.00 97.12 80 THR A N 1
ATOM 609 C CA . THR A 1 80 ? -15.318 -2.097 5.550 1.00 97.12 80 THR A CA 1
ATOM 610 C C . THR A 1 80 ? -14.665 -0.768 5.149 1.00 97.12 80 THR A C 1
ATOM 612 O O . THR A 1 80 ? -14.273 -0.649 3.989 1.00 97.12 80 THR A O 1
ATOM 615 N N . PRO A 1 81 ? -14.461 0.209 6.061 1.00 97.00 81 PRO A N 1
ATOM 616 C CA . PRO A 1 81 ? -13.724 1.426 5.726 1.00 97.00 81 PRO A CA 1
ATOM 617 C C . PRO A 1 81 ? -12.280 1.170 5.277 1.00 97.00 81 PRO A C 1
ATOM 619 O O . PRO A 1 81 ? -11.831 1.818 4.338 1.00 97.00 81 PRO A O 1
ATOM 622 N N . TYR A 1 82 ? -11.562 0.229 5.904 1.00 97.88 82 TYR A N 1
ATOM 623 C CA . TYR A 1 82 ? -10.194 -0.129 5.500 1.00 97.88 82 TYR A CA 1
ATOM 624 C C . TYR A 1 82 ? -10.157 -0.703 4.087 1.00 97.88 82 TYR A C 1
ATOM 626 O O . TYR A 1 82 ? -9.421 -0.202 3.242 1.00 97.88 82 TYR A O 1
ATOM 634 N N . VAL A 1 83 ? -10.991 -1.710 3.820 1.00 98.19 83 VAL A N 1
ATOM 635 C CA . VAL A 1 83 ? -11.068 -2.364 2.509 1.00 98.19 83 VAL A CA 1
ATOM 636 C C . VAL A 1 83 ? -11.443 -1.354 1.431 1.00 98.19 83 VAL A C 1
ATOM 638 O O . VAL A 1 83 ? -10.814 -1.321 0.379 1.00 98.19 83 VAL A O 1
ATOM 641 N N . PHE A 1 84 ? -12.411 -0.478 1.702 1.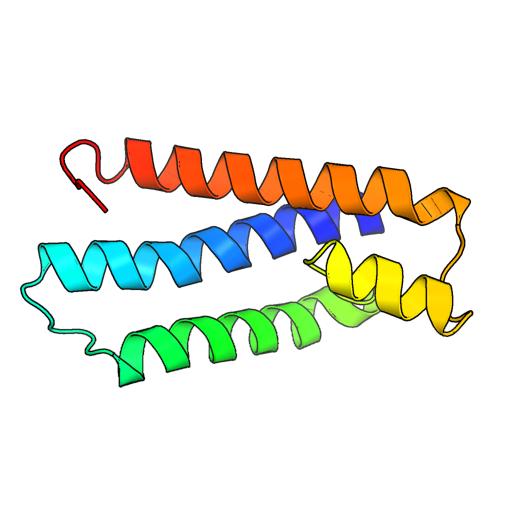00 98.25 84 PHE A N 1
ATOM 642 C CA . PHE A 1 84 ? -12.785 0.569 0.756 1.00 98.25 84 PHE A CA 1
ATOM 643 C C . PHE A 1 84 ? -11.622 1.533 0.475 1.00 98.25 84 PHE A C 1
ATOM 645 O O . PHE A 1 84 ? -11.321 1.804 -0.685 1.00 98.25 84 PHE A O 1
ATOM 652 N N . SER A 1 85 ? -10.919 2.003 1.510 1.00 98.12 85 SER A N 1
ATOM 653 C CA . SER A 1 85 ? -9.734 2.855 1.349 1.00 98.12 85 SER A CA 1
ATOM 654 C C . SER A 1 85 ? -8.627 2.183 0.535 1.00 98.12 85 SER A C 1
ATOM 656 O O . SER A 1 85 ? -8.059 2.822 -0.349 1.00 98.12 85 SER A O 1
ATOM 658 N N . GLN A 1 86 ? -8.355 0.902 0.791 1.00 98.56 86 GLN A N 1
ATOM 659 C CA . GLN A 1 86 ? -7.357 0.114 0.064 1.00 98.56 86 GLN A CA 1
ATOM 660 C C . GLN A 1 86 ? -7.733 -0.027 -1.417 1.00 98.56 86 GLN A C 1
ATOM 662 O O . GLN A 1 86 ? -6.916 0.258 -2.290 1.00 98.56 86 GLN A O 1
ATOM 667 N N . LEU A 1 87 ? -8.985 -0.394 -1.713 1.00 98.56 87 LEU A N 1
ATOM 668 C CA . LEU A 1 87 ? -9.474 -0.539 -3.088 1.00 98.56 87 LEU A CA 1
ATOM 669 C C . LEU A 1 87 ? -9.409 0.780 -3.860 1.00 98.56 87 LEU A C 1
ATOM 671 O O . LEU A 1 87 ? -8.939 0.800 -4.995 1.00 98.56 87 LEU A O 1
ATOM 675 N N . VAL A 1 88 ? -9.829 1.889 -3.245 1.00 98.56 88 VAL A N 1
ATOM 676 C CA . VAL A 1 88 ? -9.733 3.214 -3.872 1.00 98.56 88 VAL A CA 1
ATOM 677 C C . VAL A 1 88 ? -8.273 3.582 -4.140 1.00 98.56 88 VAL A C 1
ATOM 679 O O . VAL A 1 88 ? -7.956 4.020 -5.243 1.00 98.56 88 VAL A O 1
ATOM 682 N N . GLY A 1 89 ? -7.370 3.363 -3.178 1.00 98.56 89 GLY A N 1
ATOM 683 C CA . GLY A 1 89 ? -5.937 3.611 -3.364 1.00 98.56 89 GLY A CA 1
ATOM 684 C C . GLY A 1 89 ? -5.344 2.800 -4.520 1.00 98.56 89 GLY A C 1
ATOM 685 O O . GLY A 1 89 ? -4.663 3.359 -5.379 1.00 98.56 89 GLY A O 1
ATOM 686 N N . ALA A 1 90 ? -5.664 1.506 -4.585 1.00 98.56 90 ALA A N 1
ATOM 687 C CA . ALA A 1 90 ? -5.221 0.614 -5.654 1.00 98.56 90 ALA A CA 1
ATOM 688 C C . ALA A 1 90 ? -5.734 1.048 -7.037 1.00 98.56 90 ALA A C 1
ATOM 690 O O . ALA A 1 90 ? -4.958 1.099 -7.991 1.00 98.56 90 ALA A O 1
ATOM 691 N N . LEU A 1 91 ? -7.020 1.400 -7.146 1.00 98.44 91 LEU A N 1
ATOM 692 C CA . LEU A 1 91 ? -7.623 1.858 -8.401 1.00 98.44 91 LEU A CA 1
ATOM 693 C C . LEU A 1 91 ? -7.003 3.169 -8.886 1.00 98.44 91 LEU A C 1
ATOM 695 O O . LEU A 1 91 ? -6.695 3.296 -10.070 1.00 98.44 91 LEU A O 1
ATOM 699 N N . LEU A 1 92 ? -6.780 4.125 -7.980 1.00 98.56 92 LEU A N 1
ATOM 700 C CA . LEU A 1 92 ? -6.119 5.385 -8.318 1.00 98.56 92 LEU A CA 1
ATOM 701 C C . LEU A 1 92 ? -4.692 5.146 -8.823 1.00 98.56 92 LEU A C 1
ATOM 703 O O . LEU A 1 92 ? -4.292 5.756 -9.807 1.00 98.56 92 LEU A O 1
ATOM 707 N N . ALA A 1 93 ? -3.940 4.238 -8.198 1.00 98.44 93 ALA A N 1
ATOM 708 C CA . ALA A 1 93 ? -2.585 3.904 -8.632 1.00 98.44 93 ALA A CA 1
ATOM 709 C C . ALA A 1 93 ? -2.555 3.242 -10.013 1.00 98.44 93 ALA A C 1
ATOM 711 O O . ALA A 1 93 ? -1.768 3.647 -10.869 1.00 98.44 93 ALA A O 1
ATOM 712 N N . ALA A 1 94 ? -3.433 2.264 -10.245 1.00 97.25 94 ALA A N 1
ATOM 713 C CA . ALA A 1 94 ? -3.563 1.606 -11.540 1.00 97.25 94 ALA A CA 1
ATOM 714 C C . ALA A 1 94 ? -3.952 2.605 -12.642 1.00 97.25 94 ALA A C 1
ATOM 716 O O . ALA A 1 94 ? -3.361 2.605 -13.721 1.00 97.25 94 ALA A O 1
ATOM 717 N N . TYR A 1 95 ? -4.894 3.508 -12.353 1.00 97.56 95 TYR A N 1
ATOM 718 C CA . TYR A 1 95 ? -5.297 4.549 -13.294 1.00 97.56 95 TYR A CA 1
ATOM 719 C C . TYR A 1 95 ? -4.164 5.546 -13.579 1.00 97.56 95 TYR A C 1
ATOM 721 O O . TYR A 1 95 ? -3.917 5.865 -14.741 1.00 97.56 95 TYR A O 1
ATOM 729 N N . SER A 1 96 ? -3.419 5.981 -12.554 1.00 98.12 96 SER A N 1
ATOM 730 C CA . SER A 1 96 ? -2.224 6.817 -12.730 1.00 98.12 96 SER A CA 1
ATOM 731 C C . SER A 1 96 ? -1.195 6.152 -13.644 1.00 98.12 96 SER A C 1
ATOM 733 O O . SER A 1 96 ? -0.683 6.798 -14.554 1.00 98.12 96 SER A O 1
ATOM 735 N N . LEU A 1 97 ? -0.910 4.860 -13.443 1.00 97.00 97 LEU A N 1
ATOM 736 C CA . LEU A 1 97 ? 0.012 4.121 -14.308 1.00 97.00 97 LEU A CA 1
ATOM 737 C C . LEU A 1 97 ? -0.502 4.045 -15.746 1.00 97.00 97 LEU A C 1
ATOM 739 O O . LEU A 1 97 ? 0.270 4.300 -16.667 1.00 97.00 97 LEU A O 1
ATOM 743 N N . LYS A 1 98 ? -1.800 3.786 -15.954 1.00 95.62 98 LYS A N 1
ATOM 744 C CA . LYS A 1 98 ? -2.373 3.748 -17.306 1.00 95.62 98 LYS A CA 1
ATOM 745 C C . LYS A 1 98 ? -2.305 5.103 -18.015 1.00 95.62 98 LYS A C 1
ATOM 747 O O . LYS A 1 98 ? -2.091 5.139 -19.220 1.00 95.62 98 LYS A O 1
ATOM 752 N N . LEU A 1 99 ? -2.459 6.211 -17.288 1.00 96.56 99 LEU A N 1
ATOM 753 C CA . LEU A 1 99 ? -2.288 7.554 -17.851 1.00 96.56 99 LEU A CA 1
ATOM 754 C C . LEU A 1 99 ? -0.830 7.860 -18.217 1.00 96.56 99 LEU A C 1
ATOM 756 O O . LEU A 1 99 ? -0.586 8.515 -19.227 1.00 96.56 99 LEU A O 1
ATOM 760 N N . LEU A 1 100 ? 0.125 7.403 -17.403 1.00 96.12 100 LEU A N 1
ATOM 761 C CA . LEU A 1 100 ? 1.556 7.600 -17.657 1.00 96.12 100 LEU A CA 1
ATOM 762 C C . LEU A 1 100 ? 2.072 6.713 -18.799 1.00 96.12 100 LEU A C 1
ATOM 764 O O . LEU A 1 100 ? 2.942 7.138 -19.555 1.00 96.12 100 LEU A O 1
ATOM 768 N N . PHE A 1 101 ? 1.513 5.510 -18.942 1.00 94.88 101 PHE A N 1
ATOM 769 C CA . PHE A 1 101 ? 1.908 4.506 -19.929 1.00 94.8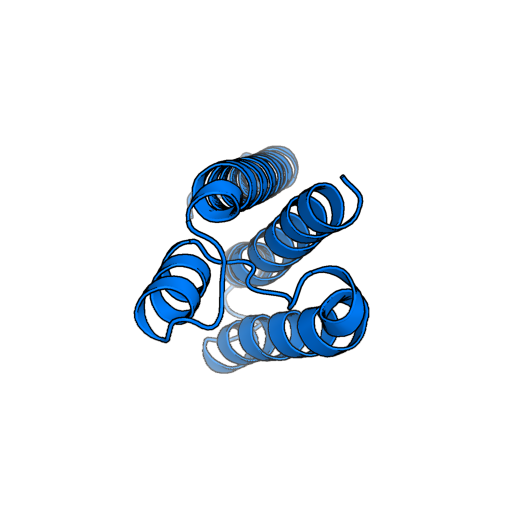8 101 PHE A CA 1
ATOM 770 C C . PHE A 1 101 ? 0.687 4.019 -20.734 1.00 94.88 101 PHE A C 1
ATOM 772 O O . PHE A 1 101 ? 0.262 2.869 -20.607 1.00 94.88 101 PHE A O 1
ATOM 779 N N . PRO A 1 102 ? 0.085 4.874 -21.581 1.00 91.31 102 PRO A N 1
ATOM 780 C CA . PRO A 1 102 ? -1.181 4.565 -22.251 1.00 91.31 102 PRO A CA 1
ATOM 781 C C . PRO A 1 102 ? -1.083 3.383 -23.221 1.00 91.31 102 PRO A C 1
ATOM 783 O O . PRO A 1 102 ? -2.024 2.593 -23.316 1.00 91.31 102 PRO A O 1
ATOM 786 N N . ASN A 1 103 ? 0.064 3.237 -23.885 1.00 90.12 103 ASN A N 1
ATOM 787 C CA . ASN A 1 103 ? 0.315 2.198 -24.887 1.00 90.12 103 ASN A CA 1
ATOM 788 C C . ASN A 1 103 ? 0.830 0.886 -24.286 1.00 90.12 103 ASN A C 1
ATOM 790 O O . ASN A 1 103 ? 0.986 -0.087 -25.014 1.00 90.12 103 ASN A O 1
ATOM 794 N N . ASN A 1 104 ? 1.098 0.857 -22.980 1.00 88.69 104 ASN A N 1
ATOM 795 C CA . ASN A 1 104 ? 1.532 -0.361 -22.324 1.00 88.69 104 ASN A CA 1
ATOM 796 C C . ASN A 1 104 ? 0.347 -1.340 -22.223 1.00 88.69 104 ASN A C 1
ATOM 798 O O . ASN A 1 104 ? -0.770 -0.954 -21.845 1.00 88.69 104 ASN A O 1
ATOM 802 N N . GLU A 1 105 ? 0.593 -2.585 -22.633 1.00 76.31 105 GLU A N 1
ATOM 803 C CA . GLU A 1 105 ? -0.419 -3.648 -22.721 1.00 76.31 105 GLU A CA 1
ATOM 804 C C . GLU A 1 105 ? -0.485 -4.538 -21.470 1.00 76.31 105 GLU A C 1
ATOM 806 O O . GLU A 1 105 ? -1.431 -5.313 -21.327 1.00 76.31 105 GLU A O 1
ATOM 811 N N . THR A 1 106 ? 0.501 -4.423 -20.575 1.00 64.06 106 THR A N 1
ATOM 812 C CA . THR A 1 106 ? 0.541 -5.101 -19.267 1.00 64.06 106 THR A CA 1
ATOM 813 C C . THR A 1 106 ? -0.249 -4.354 -18.198 1.00 64.06 106 THR A C 1
ATOM 815 O O . THR A 1 106 ? -0.860 -5.045 -17.353 1.00 64.06 106 THR A O 1
#